Protein AF-A0A060C9B2-F1 (afdb_monomer)

Nearest PDB structures (foldseek):
  1t6t-assembly1_1  TM=6.267E-01  e=4.271E+00  Aquifex aeolicus VF5
  5ot8-assembly2_B  TM=4.964E-01  e=6.057E+00  Agrobacterium fabrum str. C58

Structure (mmCIF, N/CA/C/O backbone):
data_AF-A0A060C9B2-F1
#
_entry.id   AF-A0A060C9B2-F1
#
loop_
_atom_site.group_PDB
_atom_site.id
_atom_site.type_symbol
_atom_site.label_atom_id
_atom_site.label_alt_id
_atom_site.label_comp_id
_atom_site.label_asym_id
_atom_site.label_entity_id
_atom_site.label_seq_id
_atom_site.pdbx_PDB_ins_code
_atom_site.Cartn_x
_atom_site.Cartn_y
_atom_site.Cartn_z
_atom_site.occupancy
_atom_site.B_iso_or_equiv
_atom_site.auth_seq_id
_atom_site.auth_comp_id
_atom_site.auth_asym_id
_atom_site.auth_atom_id
_atom_site.pdbx_PDB_model_num
ATOM 1 N N . MET A 1 1 ? 2.526 -19.715 13.901 1.00 64.25 1 MET A N 1
ATOM 2 C CA . MET A 1 1 ? 3.118 -18.614 13.102 1.00 64.25 1 MET A CA 1
ATOM 3 C C . MET A 1 1 ? 2.100 -17.505 12.870 1.00 64.25 1 MET A C 1
ATOM 5 O O . MET A 1 1 ? 2.431 -16.361 13.141 1.00 64.25 1 MET A O 1
ATOM 9 N N . GLU A 1 2 ? 0.865 -17.826 12.476 1.00 66.19 2 GLU A N 1
ATOM 10 C CA . GLU A 1 2 ? -0.228 -16.843 12.333 1.00 66.19 2 GLU A CA 1
ATOM 11 C C . GLU A 1 2 ? -0.540 -16.066 13.624 1.00 66.19 2 GLU A C 1
ATOM 13 O O . GLU A 1 2 ? -0.637 -14.843 13.584 1.00 66.19 2 GLU A O 1
ATOM 18 N N . GLU A 1 3 ? -0.571 -16.729 14.787 1.00 75.50 3 GLU A N 1
ATOM 19 C CA . GLU A 1 3 ? -0.760 -16.047 16.082 1.00 75.50 3 GLU A CA 1
ATOM 20 C C . GLU A 1 3 ? 0.319 -14.996 16.382 1.00 75.50 3 GLU A C 1
ATOM 22 O O . GLU A 1 3 ? 0.039 -13.958 16.979 1.00 75.50 3 GLU A O 1
ATOM 27 N N . LEU A 1 4 ? 1.563 -15.246 15.953 1.00 84.88 4 LEU A N 1
ATOM 28 C CA . LEU A 1 4 ? 2.671 -14.318 16.173 1.00 84.88 4 LEU A CA 1
ATOM 29 C C . LEU A 1 4 ? 2.469 -13.035 15.361 1.00 84.88 4 LEU A C 1
ATOM 31 O O . LEU A 1 4 ? 2.719 -11.946 15.869 1.00 84.88 4 LEU A O 1
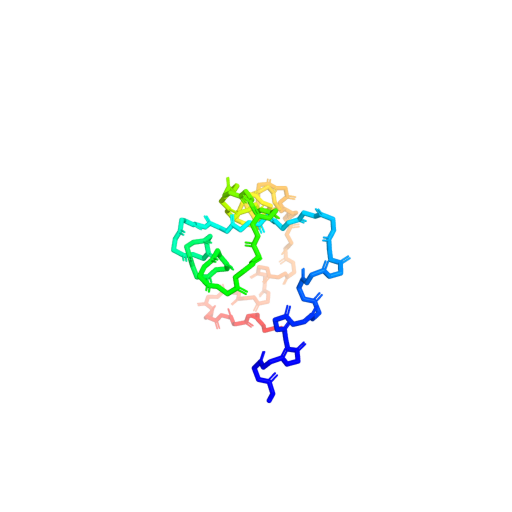ATOM 35 N N . ILE A 1 5 ? 1.983 -13.175 14.124 1.00 87.88 5 ILE A N 1
ATOM 36 C CA . ILE A 1 5 ? 1.706 -12.048 13.233 1.00 87.88 5 ILE A CA 1
ATOM 37 C C . ILE A 1 5 ? 0.594 -11.191 13.830 1.00 87.88 5 ILE A C 1
ATOM 39 O O . ILE A 1 5 ? 0.802 -9.995 14.005 1.00 87.88 5 ILE A O 1
ATOM 43 N N . ILE A 1 6 ? -0.539 -11.793 14.212 1.00 89.81 6 ILE A N 1
ATOM 44 C CA . ILE A 1 6 ? -1.667 -11.051 14.803 1.00 89.81 6 ILE A CA 1
ATOM 45 C C . ILE A 1 6 ? -1.218 -10.304 16.061 1.00 89.81 6 ILE A C 1
ATOM 47 O O . ILE A 1 6 ? -1.532 -9.125 16.213 1.00 89.81 6 ILE A O 1
ATOM 51 N N . ARG A 1 7 ? -0.411 -10.939 16.921 1.00 91.62 7 ARG A N 1
ATOM 52 C CA . ARG A 1 7 ? 0.117 -10.286 18.125 1.00 91.62 7 ARG A CA 1
ATOM 53 C C . ARG A 1 7 ? 0.927 -9.032 17.796 1.00 91.62 7 ARG A C 1
ATOM 55 O O . ARG A 1 7 ? 0.683 -7.996 18.402 1.00 91.6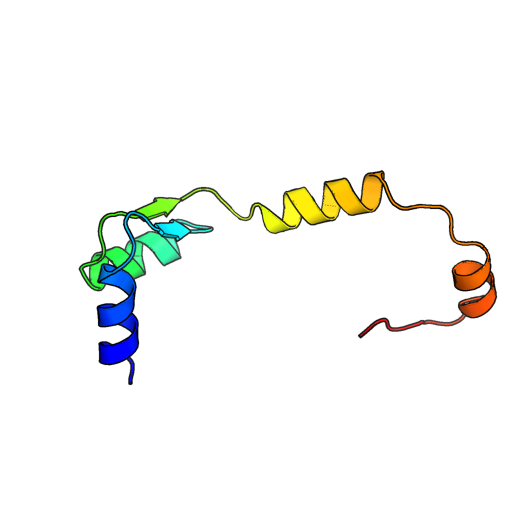2 7 ARG A O 1
ATOM 62 N N . SER A 1 8 ? 1.826 -9.097 16.815 1.00 93.88 8 SER A N 1
ATOM 63 C CA . SER A 1 8 ? 2.605 -7.928 16.381 1.00 93.88 8 SER A CA 1
ATOM 64 C C . SER A 1 8 ? 1.745 -6.814 15.775 1.00 93.88 8 SER A C 1
ATOM 66 O O . SER A 1 8 ? 2.131 -5.650 15.823 1.00 93.88 8 SER A O 1
ATOM 68 N N . LEU A 1 9 ? 0.562 -7.124 15.233 1.00 94.38 9 LEU A N 1
ATOM 69 C CA . LEU A 1 9 ? -0.354 -6.099 14.719 1.00 94.38 9 LEU A CA 1
ATOM 70 C C . LEU A 1 9 ? -0.970 -5.236 15.831 1.00 94.38 9 LEU A C 1
ATOM 72 O O . LEU A 1 9 ? -1.358 -4.097 15.568 1.00 94.38 9 LEU A O 1
ATOM 76 N N . HIS A 1 10 ? -1.025 -5.728 17.072 1.00 93.19 10 HIS A N 1
ATOM 77 C CA . HIS A 1 10 ? -1.516 -4.940 18.206 1.00 93.19 10 HIS A CA 1
ATOM 78 C C . HIS A 1 10 ? -0.538 -3.846 18.659 1.00 93.19 10 HIS A C 1
ATOM 80 O O . HIS A 1 10 ? -0.984 -2.870 19.269 1.00 93.19 10 HIS A O 1
ATOM 86 N N . ASP A 1 11 ? 0.746 -3.957 18.309 1.00 94.25 11 ASP A N 1
ATOM 87 C CA . ASP A 1 11 ? 1.787 -2.989 18.686 1.00 94.25 11 ASP A CA 1
ATOM 88 C C . ASP A 1 11 ? 1.668 -1.658 17.921 1.00 94.25 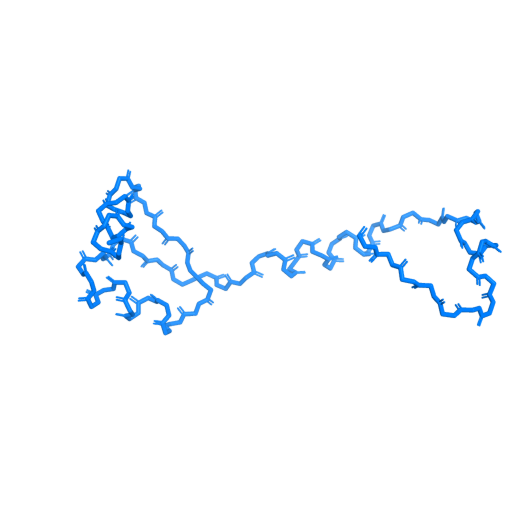11 ASP A C 1
ATOM 90 O O . ASP A 1 11 ? 2.211 -0.634 18.335 1.00 94.25 11 ASP A O 1
ATOM 94 N N . PHE A 1 12 ? 0.932 -1.636 16.809 1.00 95.25 12 PHE A N 1
ATOM 95 C CA . PHE A 1 12 ? 0.715 -0.424 16.022 1.00 95.25 12 PHE A CA 1
ATOM 96 C C . PHE A 1 12 ? -0.349 0.468 16.656 1.00 95.25 12 PHE A C 1
ATOM 98 O O . PHE A 1 12 ? -1.356 -0.023 17.157 1.00 95.25 12 PHE A O 1
ATOM 105 N N . THR A 1 13 ? -0.185 1.794 16.584 1.00 97.19 13 THR A N 1
ATOM 106 C CA . THR A 1 13 ? -1.192 2.763 17.065 1.00 97.19 13 THR A CA 1
ATOM 107 C C . THR A 1 13 ? -2.476 2.736 16.230 1.00 97.19 13 THR A C 1
ATOM 109 O O . THR A 1 13 ? -3.574 2.826 16.779 1.00 97.19 13 THR A O 1
ATOM 112 N N . HIS A 1 14 ? -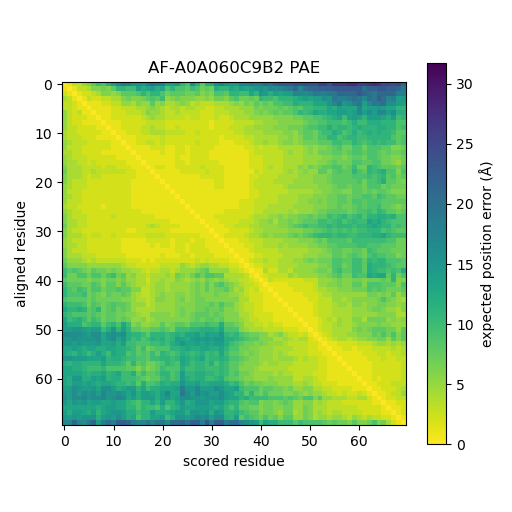2.343 2.607 14.913 1.00 96.44 14 HIS A N 1
ATOM 113 C CA . HIS A 1 14 ? -3.452 2.513 13.971 1.00 96.44 14 HIS A CA 1
ATOM 114 C C . HIS A 1 14 ? -2.945 1.905 12.667 1.00 96.44 14 HIS A C 1
ATOM 116 O O . HIS A 1 14 ? -1.831 2.213 12.239 1.00 96.44 14 HIS A O 1
ATOM 122 N N . LEU A 1 15 ? -3.749 1.057 12.038 1.00 96.00 15 LEU A N 1
ATOM 123 C CA . LEU A 1 15 ? -3.439 0.447 10.753 1.00 96.00 15 LEU A CA 1
ATOM 124 C C . LEU A 1 15 ? -4.270 1.099 9.652 1.00 96.00 15 LEU A C 1
ATOM 126 O O . LEU A 1 15 ? -5.465 1.351 9.796 1.00 96.00 15 LEU A O 1
ATOM 130 N N . PHE A 1 16 ? -3.628 1.338 8.520 1.00 95.38 16 PHE A N 1
ATOM 131 C CA . PHE A 1 16 ? -4.277 1.836 7.320 1.00 95.38 16 PHE A CA 1
ATOM 132 C C . PHE A 1 16 ? -4.253 0.732 6.269 1.00 95.38 16 PHE A C 1
ATOM 134 O O . PHE A 1 16 ? -3.190 0.185 5.974 1.00 95.38 16 PHE A O 1
ATOM 141 N N . VAL A 1 17 ? -5.420 0.377 5.737 1.00 95.00 17 VAL A N 1
ATOM 142 C CA . VAL A 1 17 ? -5.578 -0.741 4.797 1.00 95.00 17 VAL A CA 1
ATOM 143 C C . VAL A 1 17 ? -6.196 -0.292 3.481 1.00 95.00 17 VAL A C 1
ATOM 145 O O . VAL A 1 17 ? -6.813 0.768 3.381 1.00 95.00 17 VAL A O 1
ATOM 148 N N . GLN A 1 18 ? -6.030 -1.129 2.458 1.00 95.19 18 GLN A N 1
ATOM 149 C CA . GLN A 1 18 ? -6.404 -0.791 1.086 1.00 95.19 18 GLN A CA 1
ATOM 150 C C . GLN A 1 18 ? -7.902 -0.914 0.819 1.00 95.19 18 GLN A C 1
ATOM 152 O O . GLN A 1 18 ? -8.440 -0.178 0.000 1.00 95.19 18 GLN A O 1
ATOM 157 N N . ASN A 1 19 ? -8.577 -1.860 1.465 1.00 95.69 19 ASN A N 1
ATOM 158 C CA . ASN A 1 19 ? -9.972 -2.171 1.184 1.00 95.69 19 ASN A CA 1
ATOM 159 C C . ASN A 1 19 ? -10.692 -2.690 2.433 1.00 95.69 19 ASN A C 1
ATOM 161 O O . ASN A 1 19 ? -10.073 -2.973 3.462 1.00 95.69 19 ASN A O 1
ATOM 165 N N . GLU A 1 20 ? -12.011 -2.807 2.311 1.00 97.38 20 GLU A N 1
ATOM 166 C CA . GLU A 1 20 ? -12.886 -3.241 3.396 1.00 97.38 20 GLU A CA 1
ATOM 167 C C . GLU A 1 20 ? -12.639 -4.696 3.800 1.00 97.38 20 GLU A C 1
ATOM 169 O O . GLU A 1 20 ? -12.604 -5.004 4.983 1.00 97.38 20 GLU A O 1
ATOM 174 N N . TYR A 1 21 ? -12.345 -5.571 2.838 1.00 97.75 21 TYR A N 1
ATOM 175 C CA . TYR A 1 21 ? -12.063 -6.979 3.111 1.00 97.75 21 TYR A CA 1
ATOM 176 C C . TYR A 1 21 ? -10.895 -7.158 4.097 1.00 97.75 21 TYR A C 1
ATOM 178 O O . TYR A 1 21 ? -10.992 -7.907 5.067 1.00 97.75 21 TYR A O 1
ATOM 186 N N . SER A 1 22 ? -9.805 -6.407 3.916 1.00 95.75 22 SER A N 1
ATOM 187 C CA . SER A 1 22 ? -8.686 -6.408 4.865 1.00 95.75 22 SER A CA 1
ATOM 188 C C . SER A 1 22 ? -9.087 -5.869 6.241 1.00 95.75 22 SER A C 1
ATOM 190 O O . SER A 1 22 ? -8.607 -6.373 7.256 1.00 95.75 22 SER A O 1
ATOM 192 N N . ARG A 1 23 ? -9.962 -4.856 6.300 1.00 97.12 23 ARG A N 1
ATOM 193 C CA . ARG A 1 23 ? -10.489 -4.335 7.570 1.00 97.12 23 ARG A CA 1
ATOM 194 C C . ARG A 1 23 ? -11.314 -5.400 8.290 1.00 97.12 23 ARG A C 1
ATOM 196 O O . ARG A 1 23 ? -11.089 -5.621 9.475 1.00 97.12 23 ARG A O 1
ATOM 203 N N . GLU A 1 24 ? -12.218 -6.072 7.587 1.00 97.88 24 GLU A N 1
ATOM 204 C CA . GLU A 1 24 ? -13.065 -7.133 8.137 1.00 97.88 24 GLU A CA 1
ATOM 205 C C . GLU A 1 24 ? -12.236 -8.297 8.688 1.00 97.88 24 GLU A C 1
ATOM 207 O O . GLU A 1 24 ? -12.480 -8.739 9.81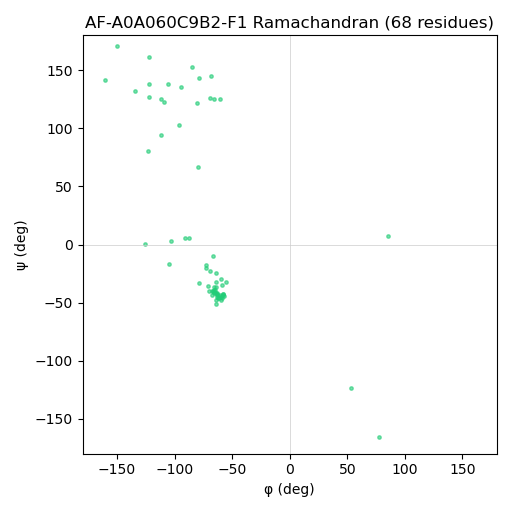1 1.00 97.88 24 GLU A O 1
ATOM 212 N N . LEU A 1 25 ? -11.206 -8.735 7.956 1.00 96.12 25 LEU A N 1
ATOM 213 C CA . LEU A 1 25 ? -10.285 -9.773 8.426 1.00 96.12 25 LEU A CA 1
ATOM 214 C C . LEU A 1 25 ? -9.573 -9.372 9.723 1.00 96.12 25 LEU A C 1
ATOM 216 O O . LEU A 1 25 ? -9.531 -10.147 10.677 1.00 96.12 25 LEU A O 1
ATOM 220 N N . LEU A 1 26 ? -9.032 -8.153 9.779 1.00 95.88 26 LEU A N 1
ATOM 221 C CA . LEU A 1 26 ? -8.332 -7.654 10.964 1.00 95.88 26 LEU A CA 1
ATOM 222 C C . LEU A 1 26 ? -9.268 -7.520 12.167 1.00 95.88 26 LEU A C 1
ATOM 224 O O . LEU A 1 26 ? -8.901 -7.921 13.272 1.00 95.88 26 LEU A O 1
ATOM 228 N N . VAL A 1 27 ? -10.488 -7.027 11.945 1.00 95.56 27 VAL A N 1
ATOM 229 C CA . VAL A 1 27 ? -11.522 -6.936 12.982 1.00 95.56 27 VAL A CA 1
ATOM 230 C C . VAL A 1 27 ? -11.912 -8.328 13.482 1.00 95.56 27 VAL A C 1
ATOM 232 O O . VAL A 1 27 ? -12.015 -8.517 14.694 1.00 95.56 27 VAL A O 1
ATOM 235 N N . GLY A 1 28 ? -12.054 -9.312 12.588 1.00 95.06 28 GLY A N 1
ATOM 236 C CA . GLY A 1 28 ? -12.291 -10.714 12.947 1.00 95.06 28 GLY A CA 1
ATOM 237 C C . GLY A 1 28 ? -11.173 -11.318 13.806 1.00 95.06 28 GLY A C 1
ATOM 238 O O . GLY A 1 28 ? -11.439 -12.152 14.667 1.00 95.06 28 GLY A O 1
ATOM 239 N N . CYS A 1 29 ? -9.943 -10.829 13.642 1.00 93.62 29 CYS A N 1
ATOM 240 C CA . CYS A 1 29 ? -8.783 -11.180 14.463 1.00 93.62 29 CYS A CA 1
ATOM 241 C C . CYS A 1 29 ? -8.617 -10.307 15.726 1.00 93.62 29 CYS A C 1
ATOM 243 O O . CYS A 1 29 ? -7.608 -10.432 16.418 1.00 93.62 29 CYS A O 1
ATOM 245 N N . GLY A 1 30 ? -9.565 -9.414 16.040 1.00 94.25 30 GLY A N 1
ATOM 246 C CA . GLY A 1 30 ? -9.527 -8.550 17.229 1.00 94.25 30 GLY A CA 1
ATOM 247 C C . GLY A 1 30 ? -8.741 -7.240 17.073 1.00 94.25 30 GLY A C 1
ATOM 248 O O . GLY A 1 30 ? -8.577 -6.498 18.045 1.00 94.25 30 GLY A O 1
ATOM 249 N N . VAL A 1 31 ? -8.278 -6.905 15.867 1.00 95.56 31 VAL A N 1
ATOM 250 C CA . VAL A 1 31 ? -7.563 -5.656 15.565 1.00 95.56 31 VAL A CA 1
ATOM 251 C C . VAL A 1 31 ? -8.549 -4.622 15.012 1.00 95.56 31 VAL A C 1
ATOM 253 O O . VAL A 1 31 ? -8.951 -4.673 13.855 1.00 95.56 31 VAL A O 1
ATOM 256 N N . THR A 1 32 ? -8.952 -3.660 15.846 1.00 95.25 32 THR A N 1
ATOM 257 C CA . THR A 1 32 ? -10.051 -2.720 15.529 1.00 95.25 32 THR A CA 1
ATOM 258 C C . THR A 1 32 ? -9.605 -1.306 15.159 1.00 95.25 32 THR A C 1
ATOM 260 O O . THR A 1 32 ? -10.377 -0.549 14.572 1.00 95.25 32 THR A O 1
ATOM 263 N N . ARG A 1 33 ? -8.357 -0.936 15.468 1.00 96.75 33 ARG A N 1
ATOM 264 C CA . ARG A 1 33 ? -7.766 0.373 15.137 1.00 96.75 33 ARG A CA 1
ATOM 265 C C . ARG A 1 33 ? -7.310 0.387 13.680 1.00 96.75 33 ARG A C 1
ATOM 267 O O . ARG A 1 33 ? -6.115 0.373 13.396 1.00 96.75 33 ARG A O 1
ATOM 274 N N . VAL A 1 34 ? -8.283 0.318 12.772 1.00 96.81 34 VAL A N 1
ATOM 275 C CA . VAL A 1 34 ? -8.069 0.145 11.333 1.00 96.81 34 VAL A CA 1
ATOM 276 C C . VAL A 1 34 ? -8.937 1.120 10.535 1.00 96.81 34 VAL A C 1
ATOM 278 O O . VAL A 1 34 ? -10.143 1.206 10.768 1.00 96.81 34 VAL A O 1
ATOM 281 N N . SER A 1 35 ? -8.343 1.810 9.559 1.00 96.88 35 SER A N 1
ATOM 282 C CA . SER A 1 35 ? -9.059 2.641 8.579 1.00 96.88 35 SER A CA 1
ATOM 283 C C . SER A 1 35 ? -8.760 2.194 7.153 1.00 96.88 35 SER A C 1
ATOM 285 O O . SER A 1 35 ? -7.605 1.953 6.804 1.00 96.88 35 SER A O 1
ATOM 287 N N . VAL A 1 36 ? -9.791 2.148 6.309 1.00 96.31 36 VAL A N 1
ATOM 288 C CA . VAL A 1 36 ? -9.623 1.954 4.865 1.00 96.31 36 VAL A CA 1
ATOM 289 C C . VAL A 1 36 ? -9.249 3.290 4.231 1.00 96.31 36 VAL A C 1
ATOM 291 O O . VAL A 1 36 ? -9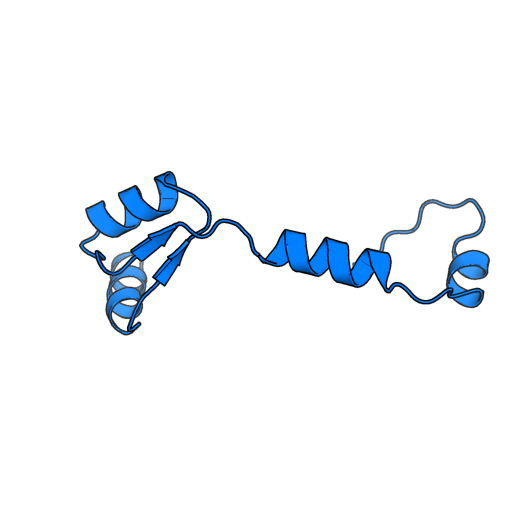.986 4.264 4.368 1.00 96.31 36 VAL A O 1
ATOM 294 N N . VAL A 1 37 ? -8.103 3.342 3.553 1.00 94.06 37 VAL A N 1
ATOM 295 C CA . VAL A 1 37 ? -7.599 4.556 2.879 1.00 94.06 37 VAL A CA 1
ATOM 296 C C . VAL A 1 37 ? -7.284 4.339 1.402 1.00 94.06 37 VAL A C 1
ATOM 298 O O . VAL A 1 37 ? -6.844 5.267 0.731 1.00 94.06 37 VAL A O 1
ATOM 301 N N . GLY A 1 38 ? -7.502 3.130 0.883 1.00 90.56 38 GLY A N 1
ATOM 302 C CA . GLY A 1 38 ? -7.074 2.782 -0.467 1.00 90.56 38 GLY A CA 1
ATOM 303 C C . GLY A 1 38 ? -5.576 2.493 -0.546 1.00 90.56 38 GLY A C 1
ATOM 304 O O . GLY A 1 38 ? -4.900 2.267 0.460 1.00 90.56 38 GLY A O 1
ATOM 305 N N . ASP A 1 39 ? -5.052 2.463 -1.766 1.00 89.62 39 ASP A N 1
ATOM 306 C CA . ASP A 1 39 ? -3.644 2.184 -2.029 1.00 89.62 39 ASP A CA 1
ATOM 307 C C . ASP A 1 39 ? -2.925 3.429 -2.555 1.00 89.62 39 ASP A C 1
ATOM 309 O O . ASP A 1 39 ? -2.866 3.687 -3.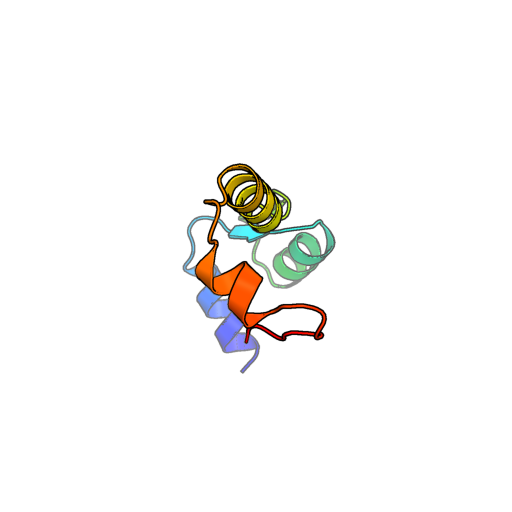757 1.00 89.62 39 ASP A O 1
ATOM 313 N N . THR A 1 40 ? -2.311 4.170 -1.635 1.00 84.31 40 THR A N 1
ATOM 314 C CA . THR A 1 40 ? -1.554 5.391 -1.948 1.00 84.31 40 THR A CA 1
ATOM 315 C C . THR A 1 40 ? -0.287 5.129 -2.767 1.00 84.31 40 THR A C 1
ATOM 317 O O . THR A 1 40 ? 0.350 6.066 -3.260 1.00 84.31 40 THR A O 1
ATOM 320 N N . ARG A 1 41 ? 0.114 3.862 -2.949 1.00 87.19 41 ARG A N 1
ATOM 321 C CA . ARG A 1 41 ? 1.281 3.517 -3.772 1.00 87.19 41 ARG A CA 1
ATOM 322 C C . ARG A 1 41 ? 0.989 3.746 -5.247 1.00 87.19 41 ARG A C 1
ATOM 324 O O . ARG A 1 41 ? 1.885 4.198 -5.952 1.00 87.19 41 ARG A O 1
ATOM 331 N N . PHE A 1 42 ? -0.239 3.501 -5.707 1.00 85.19 42 PHE A N 1
ATOM 332 C CA . PHE A 1 42 ? -0.620 3.806 -7.089 1.00 85.19 42 PHE A CA 1
ATOM 333 C C . PHE A 1 42 ? -0.609 5.310 -7.351 1.00 85.19 42 PHE A C 1
ATOM 335 O O . PHE A 1 42 ? -0.062 5.740 -8.366 1.00 85.19 42 PHE A O 1
ATOM 342 N N . ASP A 1 43 ? -1.104 6.107 -6.402 1.00 86.12 43 ASP A N 1
ATOM 343 C CA . ASP A 1 43 ? -1.040 7.570 -6.489 1.00 86.12 43 ASP A CA 1
ATOM 344 C C . ASP A 1 43 ? 0.412 8.042 -6.626 1.00 86.12 43 ASP A C 1
ATOM 346 O O . ASP A 1 43 ? 0.743 8.866 -7.481 1.00 86.12 43 ASP A O 1
ATOM 350 N N . ARG A 1 44 ? 1.316 7.450 -5.838 1.00 88.75 44 ARG A N 1
ATOM 351 C CA . ARG A 1 44 ? 2.751 7.741 -5.908 1.00 88.75 44 ARG A CA 1
ATOM 352 C C . ARG A 1 44 ? 3.382 7.299 -7.230 1.00 88.75 44 ARG A C 1
ATOM 354 O O . ARG A 1 44 ? 4.203 8.032 -7.773 1.00 88.75 44 ARG A O 1
ATOM 361 N N . VAL A 1 45 ? 3.012 6.135 -7.764 1.00 90.00 45 VAL A N 1
ATOM 362 C CA . VAL A 1 45 ? 3.480 5.670 -9.083 1.00 90.00 45 VAL A CA 1
ATOM 363 C C . VAL A 1 45 ? 3.052 6.647 -10.174 1.00 90.00 45 VAL A C 1
ATOM 365 O O . VAL A 1 45 ? 3.875 7.014 -11.013 1.00 90.00 45 VAL A O 1
ATOM 368 N N . LEU A 1 46 ? 1.804 7.120 -10.136 1.00 89.50 46 LEU A N 1
ATOM 369 C CA . LEU A 1 46 ? 1.301 8.094 -11.100 1.00 89.50 46 LEU A CA 1
ATOM 370 C C . LEU A 1 46 ? 2.081 9.412 -11.018 1.00 89.50 46 LEU A C 1
ATOM 372 O O . LEU A 1 46 ? 2.520 9.928 -12.045 1.00 89.50 46 LEU A O 1
ATOM 376 N N . GLN A 1 47 ? 2.318 9.915 -9.805 1.00 91.44 47 GLN A N 1
ATOM 377 C CA . GLN A 1 47 ? 3.124 11.119 -9.582 1.00 91.44 47 GLN A CA 1
ATOM 378 C C . GLN A 1 47 ? 4.558 10.964 -10.107 1.00 91.44 47 GLN A C 1
ATOM 380 O O . GLN A 1 47 ? 5.065 11.856 -10.785 1.00 91.44 47 GLN A O 1
ATOM 385 N N . ILE A 1 48 ? 5.208 9.828 -9.835 1.00 89.94 48 ILE A N 1
ATOM 386 C CA . ILE A 1 48 ? 6.567 9.543 -10.320 1.00 89.94 48 ILE A CA 1
ATOM 387 C C . ILE A 1 48 ? 6.589 9.472 -11.848 1.00 89.94 48 ILE A C 1
ATOM 389 O O . ILE A 1 48 ? 7.494 10.021 -12.470 1.00 89.94 48 ILE A O 1
ATOM 393 N N . CYS A 1 49 ? 5.591 8.830 -12.457 1.00 88.69 49 CYS A N 1
ATOM 394 C CA . CYS A 1 49 ? 5.474 8.730 -13.907 1.00 88.69 49 CYS A CA 1
ATOM 395 C C . CYS A 1 49 ? 5.296 10.109 -14.558 1.00 88.69 49 CYS A C 1
ATOM 397 O O . CYS A 1 49 ? 5.976 10.418 -15.532 1.00 88.69 49 CYS A O 1
ATOM 399 N N . GLN A 1 50 ? 4.456 10.972 -13.981 1.00 91.50 50 GLN A N 1
ATOM 400 C CA . GLN A 1 50 ? 4.265 12.348 -14.455 1.00 91.50 50 GLN A CA 1
ATOM 401 C C . GLN A 1 50 ? 5.534 13.201 -14.332 1.00 91.50 50 GLN A C 1
ATOM 403 O O . GLN A 1 50 ? 5.763 14.090 -15.147 1.00 91.50 50 GLN A O 1
ATOM 408 N N . GLN A 1 51 ? 6.366 12.934 -13.324 1.00 92.19 51 GLN A N 1
ATOM 409 C CA . GLN A 1 51 ? 7.641 13.621 -13.098 1.00 92.19 51 GLN A CA 1
ATOM 410 C C . GLN A 1 51 ? 8.829 12.924 -13.776 1.00 92.19 51 GLN A C 1
ATOM 412 O O . GLN A 1 51 ? 9.980 13.318 -13.557 1.00 92.19 51 GLN A O 1
ATOM 417 N N . ALA A 1 52 ? 8.585 11.871 -14.563 1.00 87.50 52 ALA A N 1
ATOM 418 C CA . ALA A 1 52 ? 9.647 11.070 -15.143 1.00 87.50 52 ALA A CA 1
ATOM 419 C C . ALA A 1 52 ? 10.536 11.9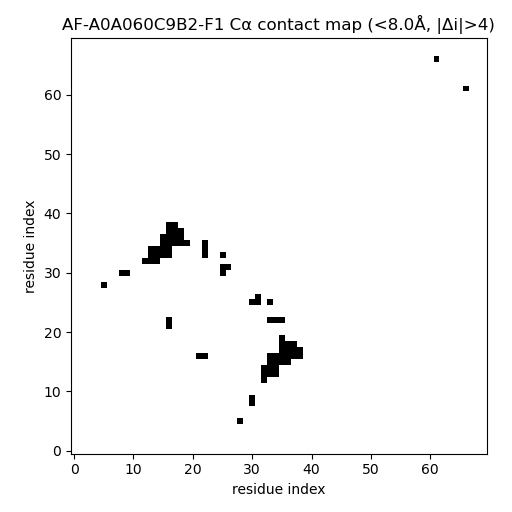34 -16.041 1.00 87.50 52 ALA A C 1
ATOM 421 O O . ALA A 1 52 ? 10.081 12.607 -16.967 1.00 87.50 52 ALA A O 1
ATOM 422 N N . LYS A 1 53 ? 11.840 11.912 -15.755 1.00 87.50 53 LYS A N 1
ATOM 423 C CA . LYS A 1 53 ? 12.828 12.607 -16.576 1.00 87.50 53 LYS A CA 1
ATOM 424 C C . LYS A 1 53 ? 12.923 11.921 -17.931 1.00 87.50 53 LYS A C 1
ATOM 426 O O . LYS A 1 53 ? 12.879 10.696 -18.020 1.00 87.50 53 LYS A O 1
ATOM 431 N N . HIS A 1 54 ? 13.139 12.716 -18.972 1.00 90.44 54 HIS A N 1
ATOM 432 C CA . HIS A 1 54 ? 13.542 12.179 -20.263 1.00 90.44 54 HIS A CA 1
ATOM 433 C C . HIS A 1 54 ? 14.941 11.560 -20.134 1.00 90.44 54 HIS A C 1
ATOM 435 O O . HIS A 1 54 ? 15.868 12.208 -19.644 1.00 90.44 54 HIS A O 1
ATOM 441 N N . LEU A 1 55 ? 15.085 10.290 -20.522 1.00 91.31 55 LEU A N 1
ATOM 442 C CA . LEU A 1 55 ? 16.327 9.520 -20.395 1.00 91.31 55 LEU A CA 1
ATOM 443 C C . LEU A 1 55 ? 16.767 8.984 -21.772 1.00 91.31 55 LEU A C 1
ATOM 445 O O . LEU A 1 55 ? 16.577 7.798 -22.055 1.00 91.31 55 LEU A O 1
ATOM 449 N N . PRO A 1 56 ? 17.417 9.809 -22.618 1.00 94.00 56 PRO A N 1
ATOM 450 C CA . PRO A 1 56 ? 17.798 9.430 -23.983 1.00 94.00 56 PRO A CA 1
ATOM 451 C C . PRO A 1 56 ? 18.652 8.158 -24.073 1.00 94.00 56 PRO A C 1
ATOM 453 O O . PRO A 1 56 ? 18.565 7.405 -25.039 1.00 94.00 56 PRO A O 1
ATOM 456 N N . LEU A 1 57 ? 19.495 7.897 -23.068 1.00 94.38 57 LEU A N 1
ATOM 457 C CA . LEU A 1 57 ? 20.317 6.685 -23.019 1.00 94.38 57 LEU A CA 1
ATOM 458 C C . LEU A 1 57 ? 19.467 5.422 -22.865 1.00 94.38 57 LEU A C 1
ATOM 460 O O . LEU A 1 57 ? 19.762 4.417 -23.503 1.00 94.38 57 LEU A O 1
ATOM 464 N N . VAL A 1 58 ? 18.404 5.483 -22.060 1.00 92.38 58 VAL A N 1
ATOM 465 C CA . VAL A 1 58 ? 17.480 4.360 -21.855 1.00 92.38 58 VAL A CA 1
ATOM 466 C C . VAL A 1 58 ? 16.652 4.125 -23.117 1.00 92.38 58 VAL A C 1
ATOM 468 O O . VAL A 1 58 ? 16.479 2.981 -23.528 1.00 92.38 58 VAL A O 1
ATOM 471 N N . GLU A 1 59 ? 16.215 5.194 -23.788 1.00 92.69 59 GLU A N 1
ATOM 472 C CA . GLU A 1 59 ? 15.516 5.097 -25.078 1.00 92.69 59 GLU A CA 1
ATOM 473 C C . GLU A 1 59 ? 16.394 4.447 -26.153 1.00 92.69 59 GLU A C 1
ATOM 475 O O . GLU A 1 59 ? 15.956 3.522 -26.839 1.00 92.69 59 GLU A O 1
ATOM 480 N N . ARG A 1 60 ? 17.659 4.876 -26.254 1.00 95.12 60 ARG A N 1
ATOM 481 C CA . ARG A 1 60 ? 18.640 4.282 -27.174 1.00 95.12 60 ARG A CA 1
ATOM 482 C C . ARG A 1 60 ? 18.971 2.836 -26.823 1.00 95.12 60 ARG A C 1
ATOM 484 O O . ARG A 1 60 ? 19.123 2.031 -27.735 1.00 95.12 60 ARG A O 1
ATOM 491 N N . PHE A 1 61 ? 19.086 2.515 -25.535 1.00 94.38 61 PHE A N 1
ATOM 492 C CA . PHE A 1 61 ? 19.322 1.150 -25.065 1.00 94.38 61 PHE A CA 1
ATOM 493 C C . PHE A 1 61 ? 18.158 0.225 -25.433 1.00 94.38 61 PHE A C 1
ATOM 495 O O . PHE A 1 61 ? 18.382 -0.873 -25.936 1.00 94.38 61 PHE A O 1
ATOM 502 N N . ARG A 1 62 ? 16.916 0.679 -25.227 1.00 94.56 62 ARG A N 1
ATOM 503 C CA . ARG A 1 62 ? 15.717 -0.099 -25.548 1.00 94.56 62 ARG A CA 1
ATOM 504 C C . ARG A 1 62 ? 15.542 -0.305 -27.053 1.00 94.56 62 ARG A C 1
ATOM 506 O O . ARG A 1 62 ? 15.194 -1.408 -27.479 1.00 94.56 62 ARG A O 1
ATOM 513 N N . GLY A 1 63 ? 15.753 0.739 -27.856 1.00 94.38 63 GLY A N 1
ATOM 514 C CA . GLY A 1 63 ? 15.494 0.694 -29.295 1.00 94.38 63 GLY A CA 1
ATOM 515 C C . GLY A 1 63 ? 14.066 0.215 -29.590 1.00 94.38 63 GLY A C 1
ATOM 516 O O . GLY A 1 63 ? 13.099 0.778 -29.075 1.00 94.38 63 GLY A O 1
ATOM 517 N N . TYR A 1 64 ? 13.939 -0.858 -30.375 1.00 94.88 64 TYR A N 1
ATOM 518 C CA . TYR A 1 64 ? 12.654 -1.491 -30.719 1.00 94.88 64 TYR A CA 1
ATOM 519 C C . TYR A 1 64 ? 12.375 -2.791 -29.954 1.00 94.88 64 TYR A C 1
ATOM 521 O O . TYR A 1 64 ? 11.358 -3.442 -30.189 1.00 94.88 64 TYR A O 1
ATOM 529 N N . SER A 1 65 ? 13.263 -3.177 -29.040 1.00 93.50 65 SER A N 1
ATOM 530 C CA . SER A 1 65 ? 13.156 -4.438 -28.315 1.00 93.50 65 SER A CA 1
ATOM 531 C C . SER A 1 65 ? 12.247 -4.308 -27.093 1.00 93.50 65 SER A C 1
ATOM 533 O O . SER A 1 65 ? 12.105 -3.238 -26.488 1.00 93.50 65 SER A O 1
ATOM 535 N N . PHE A 1 66 ? 11.631 -5.423 -26.703 1.00 93.50 66 PHE A N 1
ATOM 536 C CA . PHE A 1 66 ? 11.018 -5.538 -25.386 1.00 93.50 66 PHE A CA 1
ATOM 537 C C . PHE A 1 66 ? 12.128 -5.574 -24.329 1.00 93.50 66 PHE A C 1
ATOM 539 O O . PHE A 1 66 ? 13.049 -6.384 -24.424 1.00 93.50 66 PHE A O 1
ATOM 546 N N . VAL A 1 67 ? 12.045 -4.685 -23.341 1.00 91.62 67 VAL A N 1
ATOM 547 C CA . VAL A 1 67 ? 13.016 -4.576 -22.249 1.00 91.62 67 VAL A CA 1
ATOM 548 C C . VAL A 1 67 ? 12.273 -4.748 -20.936 1.00 91.62 67 VAL A C 1
ATOM 550 O O . VAL A 1 67 ? 11.290 -4.053 -20.682 1.00 91.62 67 VAL A O 1
ATOM 553 N N . LEU A 1 68 ? 12.758 -5.671 -20.111 1.00 93.38 68 LEU A N 1
ATOM 554 C CA . LEU A 1 68 ? 12.293 -5.871 -18.747 1.00 93.38 68 LEU A CA 1
ATOM 555 C C . LEU A 1 68 ? 13.190 -5.078 -17.794 1.00 93.38 68 LEU A C 1
ATOM 557 O O . LEU A 1 68 ? 14.414 -5.128 -17.904 1.00 93.38 68 LEU A O 1
ATOM 561 N N . VAL A 1 69 ? 12.571 -4.385 -16.845 1.00 83.44 69 VAL A N 1
ATOM 562 C CA . VAL A 1 69 ? 13.249 -3.814 -15.679 1.00 83.44 69 VAL A CA 1
ATOM 563 C C . VAL A 1 69 ? 12.802 -4.642 -14.479 1.00 83.44 69 VAL A C 1
ATOM 565 O O . VAL A 1 69 ? 11.598 -4.794 -14.273 1.00 83.44 69 VAL A O 1
ATOM 568 N N . ALA A 1 70 ? 13.762 -5.225 -13.763 1.00 80.00 70 ALA A N 1
ATOM 569 C CA . ALA A 1 70 ? 13.545 -6.076 -12.595 1.00 80.00 70 ALA A CA 1
ATOM 570 C C . ALA A 1 70 ? 14.058 -5.389 -11.328 1.00 80.00 70 ALA A C 1
ATOM 572 O O . ALA A 1 70 ? 15.086 -4.677 -11.433 1.00 80.00 70 ALA A O 1
#

Radius of gyration: 19.8 Å; Cα contacts (8 Å, |Δi|>4): 38; chains: 1; bounding box: 33×32×49 Å

Solvent-accessible surface area (backbone atoms only — not comparable to full-atom values): 4449 Å² total; per-residue (Å²): 110,70,69,59,52,58,56,59,59,66,74,51,91,63,45,77,34,56,40,66,69,62,46,54,54,35,41,76,71,72,49,71,58,60,44,70,72,43,63,67,64,58,58,49,51,52,53,50,60,77,64,56,74,90,53,71,67,58,54,63,70,40,65,90,55,92,75,87,86,134

Sequence (70 aa):
MEELIIRSLHDFTHLFVQNEYSRELLVGCGVTRVSVVGDTRFDRVLQICQQAKHLPLVERFRGYSFVLVA

Secondary structure (DSSP, 8-state):
-HHHHHHHHTTSS-EEESSHHHHHHHHHTT--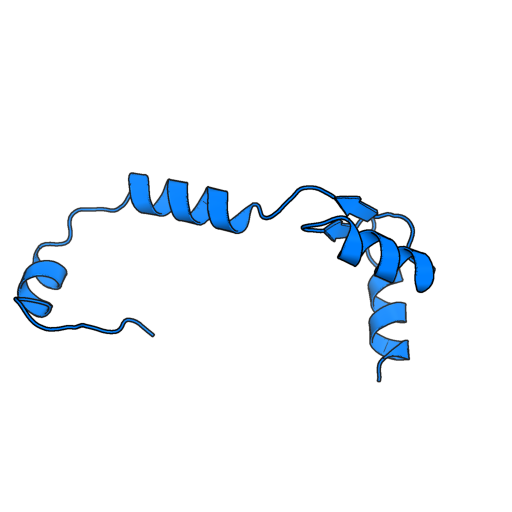-EEE---HHHHHHHHHHHTPPP-HHHHHHHTTS-----

Mean predicted aligned error: 6.34 Å

Foldseek 3Di:
DVVVVLVVLVVDPAEEDADVVVQVVNVVSVNNRYDYDHDCVVVVVVVCVVVPDDDVVVCVVCPPHDDDDD

pLDDT: mean 91.63, std 6.26, range [64.25, 97.88]